Protein AF-A0A822BDI1-F1 (afdb_monomer_lite)

Structure (mmCIF, N/CA/C/O backbone):
data_AF-A0A822BDI1-F1
#
_entry.id   AF-A0A822BDI1-F1
#
loop_
_atom_site.group_PDB
_atom_site.id
_atom_site.type_symbol
_atom_site.label_atom_id
_atom_site.label_alt_id
_atom_site.label_comp_id
_atom_site.label_asym_id
_atom_site.label_entity_id
_atom_site.label_seq_id
_atom_site.pdbx_PDB_ins_code
_atom_site.Cartn_x
_atom_site.Cartn_y
_atom_site.Cartn_z
_atom_site.occupancy
_atom_site.B_iso_or_equiv
_atom_site.auth_seq_id
_atom_site.auth_comp_id
_atom_site.auth_asym_id
_atom_site.auth_atom_id
_atom_site.pdbx_PDB_model_num
ATOM 1 N N . ILE A 1 1 ? -4.119 5.493 2.109 1.00 90.00 1 ILE A N 1
ATOM 2 C CA . ILE A 1 1 ? -3.726 6.704 1.352 1.00 90.00 1 ILE A CA 1
ATOM 3 C C . ILE A 1 1 ? -2.270 6.554 0.949 1.00 90.00 1 ILE A C 1
ATOM 5 O O . ILE A 1 1 ? -1.454 6.239 1.809 1.00 90.00 1 ILE A O 1
ATOM 9 N N . MET A 1 2 ? -1.963 6.740 -0.333 1.00 90.81 2 MET A N 1
ATOM 10 C CA . MET A 1 2 ? -0.592 6.746 -0.840 1.00 90.81 2 MET A CA 1
ATOM 11 C C . MET A 1 2 ? -0.064 8.177 -0.809 1.00 90.81 2 MET A C 1
ATOM 13 O O . MET A 1 2 ? -0.542 9.038 -1.539 1.00 90.81 2 MET A O 1
ATOM 17 N N . ASP A 1 3 ? 0.875 8.431 0.092 1.00 91.88 3 ASP A N 1
ATOM 18 C CA . ASP A 1 3 ? 1.494 9.733 0.315 1.00 91.88 3 ASP A CA 1
ATOM 19 C C . ASP A 1 3 ? 2.868 9.734 -0.370 1.00 91.88 3 ASP A C 1
ATOM 21 O O . ASP A 1 3 ? 3.921 9.682 0.271 1.00 91.88 3 ASP A O 1
ATOM 25 N N . SER A 1 4 ? 2.840 9.680 -1.708 1.00 88.56 4 SER A N 1
ATOM 26 C CA . SER A 1 4 ? 4.030 9.470 -2.544 1.00 88.56 4 SER A CA 1
ATOM 27 C C . SER A 1 4 ? 5.065 10.578 -2.398 1.00 88.56 4 SER A C 1
ATOM 29 O O . SER A 1 4 ? 6.255 10.290 -2.438 1.00 88.56 4 SER A O 1
ATOM 31 N N . GLY A 1 5 ? 4.633 11.824 -2.166 1.00 90.62 5 GLY A N 1
ATOM 32 C CA . GLY A 1 5 ? 5.544 12.947 -1.914 1.00 90.62 5 GLY A CA 1
ATOM 33 C C . GLY A 1 5 ? 6.394 12.763 -0.653 1.00 90.62 5 GLY A C 1
ATOM 34 O O . GLY A 1 5 ? 7.495 13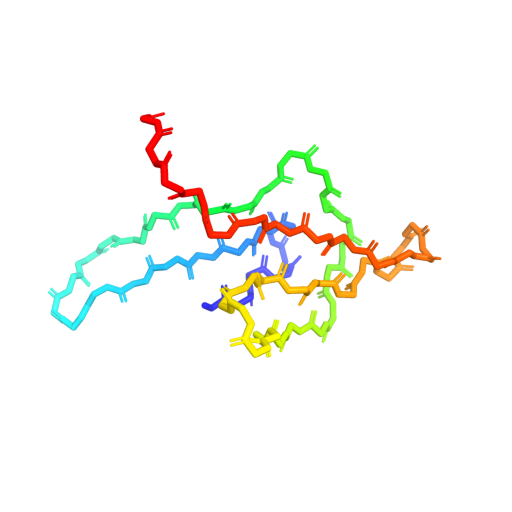.294 -0.575 1.00 90.62 5 GLY A O 1
ATOM 35 N N . ASN A 1 6 ? 5.913 11.954 0.295 1.00 92.94 6 ASN A N 1
ATOM 36 C CA . ASN A 1 6 ? 6.619 11.592 1.521 1.00 92.94 6 ASN A CA 1
ATOM 37 C C . ASN A 1 6 ? 7.088 10.125 1.529 1.00 92.94 6 ASN A C 1
ATOM 39 O O . ASN A 1 6 ? 7.408 9.600 2.596 1.00 92.94 6 ASN A O 1
ATOM 43 N N . ASN A 1 7 ? 7.096 9.444 0.375 1.00 93.38 7 ASN A N 1
ATOM 44 C CA . ASN A 1 7 ? 7.522 8.046 0.226 1.00 93.38 7 ASN A CA 1
ATOM 45 C C . ASN A 1 7 ? 6.862 7.074 1.227 1.00 93.38 7 ASN A C 1
ATOM 47 O O . ASN A 1 7 ? 7.508 6.163 1.745 1.00 93.38 7 ASN A O 1
ATOM 51 N N . ARG A 1 8 ? 5.571 7.257 1.539 1.00 93.19 8 ARG A N 1
ATOM 52 C CA . ARG A 1 8 ? 4.892 6.440 2.560 1.00 93.19 8 ARG A CA 1
ATOM 53 C C . ARG A 1 8 ? 3.445 6.105 2.223 1.00 93.19 8 ARG A C 1
ATOM 55 O O . ARG A 1 8 ? 2.774 6.811 1.476 1.00 93.19 8 ARG A O 1
ATOM 62 N N . ILE A 1 9 ? 2.933 5.052 2.852 1.00 93.00 9 ILE A N 1
ATOM 63 C CA . ILE A 1 9 ? 1.511 4.703 2.869 1.00 93.00 9 ILE A CA 1
ATOM 64 C C . ILE A 1 9 ? 0.940 5.000 4.257 1.00 93.00 9 ILE A C 1
ATOM 66 O O . ILE A 1 9 ? 1.499 4.593 5.278 1.00 93.00 9 ILE A O 1
ATOM 70 N N . GLN A 1 10 ? -0.190 5.705 4.292 1.00 94.06 10 GLN A N 1
ATOM 71 C CA . GLN A 1 10 ? -0.911 6.079 5.507 1.00 94.06 10 GLN A CA 1
ATOM 72 C C . GLN A 1 10 ? -2.263 5.370 5.602 1.00 94.06 10 GLN A C 1
ATOM 74 O O . GLN A 1 10 ? -3.043 5.357 4.640 1.00 94.06 10 GLN A O 1
ATOM 79 N N . ARG A 1 11 ? -2.590 4.873 6.792 1.00 91.25 11 ARG A N 1
ATOM 80 C CA . ARG A 1 11 ? -3.940 4.457 7.180 1.00 91.25 11 ARG A CA 1
ATOM 81 C C . ARG A 1 11 ? -4.613 5.579 7.962 1.00 91.25 11 ARG A C 1
ATOM 83 O O . ARG A 1 11 ? -4.011 6.139 8.871 1.00 91.25 11 ARG A O 1
ATOM 90 N N . TRP A 1 12 ? -5.864 5.867 7.623 1.00 93.81 12 TRP A N 1
ATOM 91 C CA . TRP A 1 12 ? -6.682 6.875 8.293 1.00 93.81 12 TRP A CA 1
ATOM 92 C C . TRP A 1 12 ? -8.003 6.260 8.727 1.00 93.81 12 TRP A C 1
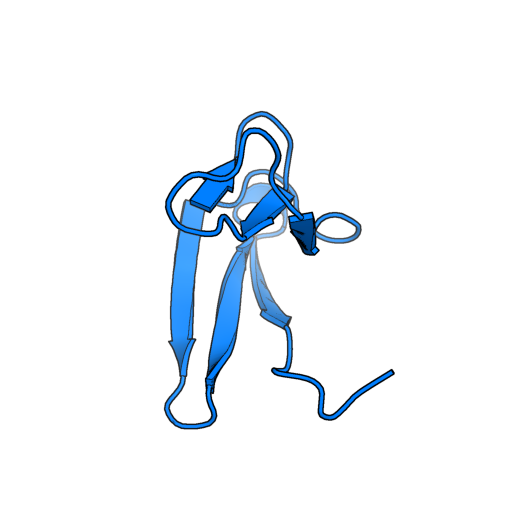ATOM 94 O O . TRP A 1 12 ? -8.593 5.470 7.988 1.00 93.81 12 TRP A O 1
ATOM 104 N N . TRP A 1 13 ? -8.455 6.637 9.917 1.00 94.19 13 TRP A N 1
ATOM 105 C CA . TRP A 1 13 ? -9.774 6.280 10.422 1.00 94.19 13 TRP A CA 1
ATOM 106 C C . TRP A 1 13 ? -10.763 7.420 10.179 1.00 94.19 13 TRP A C 1
ATOM 108 O O . TRP A 1 13 ? -10.354 8.585 10.240 1.00 94.19 13 TRP A O 1
ATOM 118 N N . PRO A 1 14 ? -12.052 7.123 9.927 1.00 95.00 14 PRO A N 1
ATOM 119 C CA . PRO A 1 14 ? -13.078 8.155 9.838 1.00 95.00 14 PRO A CA 1
ATOM 120 C C . PRO A 1 14 ? -13.070 9.046 11.087 1.00 95.00 14 PRO A C 1
ATOM 122 O O . PRO A 1 14 ? -13.088 8.544 12.208 1.00 95.00 14 PRO A O 1
ATOM 125 N N . GLY A 1 15 ? -13.004 10.363 10.889 1.00 95.06 15 GLY A N 1
ATOM 126 C CA . GLY A 1 15 ? -12.959 11.344 11.979 1.00 95.06 15 GLY A CA 1
ATOM 127 C C . GLY A 1 15 ? -11.599 11.516 12.672 1.00 95.06 15 GLY A C 1
ATOM 128 O O . GLY A 1 15 ? -11.501 12.336 13.581 1.00 95.06 15 GLY A O 1
ATOM 129 N N . SER A 1 16 ? -10.546 10.796 12.265 1.00 94.88 16 SER A N 1
ATOM 130 C CA . SER A 1 16 ? -9.201 10.993 12.824 1.00 94.88 16 SER A CA 1
ATOM 131 C C . SER A 1 16 ? -8.563 12.295 12.340 1.00 94.88 16 SER A C 1
ATOM 133 O O . SER A 1 16 ? -8.689 12.662 11.172 1.00 94.88 16 SER A O 1
ATOM 135 N N . THR A 1 17 ? -7.803 12.951 13.218 1.00 95.81 17 THR A N 1
ATOM 136 C CA . THR A 1 17 ? -6.966 14.115 12.880 1.00 95.81 17 THR A CA 1
ATOM 137 C C . THR A 1 17 ? -5.542 13.733 12.476 1.00 95.81 17 THR A C 1
ATOM 139 O O . THR A 1 17 ? -4.804 14.578 11.974 1.00 95.81 17 THR A O 1
ATOM 142 N N . TYR A 1 18 ? -5.149 12.468 12.657 1.00 92.88 18 TYR A N 1
ATOM 143 C CA . TYR A 1 18 ? -3.836 11.957 12.267 1.00 92.88 18 TYR A CA 1
ATOM 144 C C . TYR A 1 18 ? -3.916 10.573 11.606 1.00 92.88 18 TYR A C 1
ATOM 146 O O . TYR A 1 18 ? -4.827 9.778 11.862 1.00 92.88 18 TYR A O 1
ATOM 154 N N . GLY A 1 19 ? -2.942 10.296 10.738 1.00 91.69 19 GLY A N 1
ATOM 155 C CA . GLY A 1 19 ? -2.759 9.009 10.072 1.00 91.69 19 GLY A CA 1
ATOM 156 C C . GLY A 1 19 ? -1.695 8.150 10.751 1.00 91.69 19 GLY A C 1
ATOM 157 O O . GLY A 1 19 ? -0.837 8.650 11.478 1.00 91.69 19 GLY A O 1
ATOM 158 N N . VAL A 1 20 ? -1.747 6.845 10.492 1.00 91.69 20 VAL A N 1
ATOM 159 C CA . VAL A 1 20 ? -0.714 5.887 10.897 1.00 91.69 20 VAL A CA 1
ATOM 160 C C . VAL A 1 20 ? 0.083 5.476 9.666 1.00 91.69 20 VAL A C 1
ATOM 162 O O . VAL A 1 20 ? -0.490 5.004 8.680 1.00 91.69 20 VAL A O 1
ATOM 165 N N . THR A 1 21 ? 1.407 5.615 9.727 1.00 91.38 21 THR A N 1
ATOM 166 C CA . THR A 1 21 ? 2.303 5.058 8.708 1.00 91.38 21 THR A CA 1
ATOM 167 C C . THR A 1 21 ? 2.277 3.542 8.786 1.00 91.38 21 THR A C 1
ATOM 169 O O . THR A 1 21 ? 2.683 2.974 9.793 1.00 91.38 21 THR A O 1
ATOM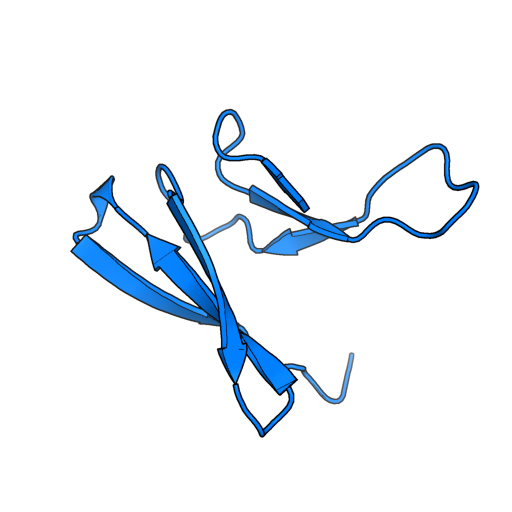 172 N N . VAL A 1 22 ? 1.818 2.894 7.718 1.00 89.31 22 VAL A N 1
ATOM 173 C CA . VAL A 1 22 ? 1.786 1.424 7.616 1.00 89.31 22 VAL A CA 1
ATOM 174 C C . VAL A 1 22 ? 2.887 0.878 6.708 1.00 89.31 22 VAL A C 1
ATOM 176 O O . VAL A 1 22 ? 3.198 -0.304 6.763 1.00 89.31 22 VAL A O 1
ATOM 179 N N . ALA A 1 23 ? 3.498 1.742 5.894 1.00 87.81 23 ALA A N 1
ATOM 180 C CA . ALA A 1 23 ? 4.669 1.428 5.085 1.00 87.81 23 ALA A CA 1
ATOM 181 C C . ALA A 1 23 ? 5.459 2.712 4.789 1.00 87.81 23 ALA A C 1
ATOM 183 O O . ALA A 1 23 ? 4.859 3.719 4.412 1.00 87.81 23 ALA A O 1
ATOM 184 N N . SER A 1 24 ? 6.785 2.693 4.945 1.00 85.62 24 SER A N 1
ATOM 185 C CA . SER A 1 24 ? 7.652 3.841 4.607 1.00 85.62 24 SER A CA 1
ATOM 186 C C . SER A 1 24 ? 9.116 3.470 4.370 1.00 85.62 24 SER A C 1
ATOM 188 O O . SER A 1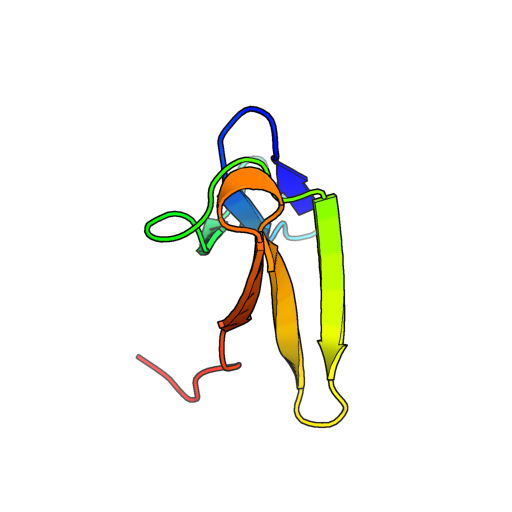 24 ? 9.710 3.936 3.408 1.00 85.62 24 SER A O 1
ATOM 190 N N . ALA A 1 25 ? 9.704 2.608 5.205 1.00 75.88 25 ALA A N 1
ATOM 191 C CA . ALA A 1 25 ? 11.155 2.378 5.249 1.00 75.88 25 ALA A CA 1
ATOM 192 C C . ALA A 1 25 ? 11.776 1.769 3.975 1.00 75.88 25 ALA A C 1
ATOM 194 O O . ALA A 1 25 ? 12.993 1.637 3.879 1.00 75.88 25 ALA A O 1
ATOM 195 N N . SER A 1 26 ? 10.964 1.351 3.006 1.00 82.12 26 SER A N 1
ATOM 196 C CA . SER A 1 26 ? 11.427 0.641 1.811 1.00 82.12 26 SER A CA 1
ATOM 197 C C . SER A 1 26 ? 10.738 1.112 0.535 1.00 82.12 26 SER A C 1
ATOM 199 O O . SER A 1 26 ? 10.726 0.370 -0.438 1.00 82.12 26 SER A O 1
ATOM 201 N N . LEU A 1 27 ? 10.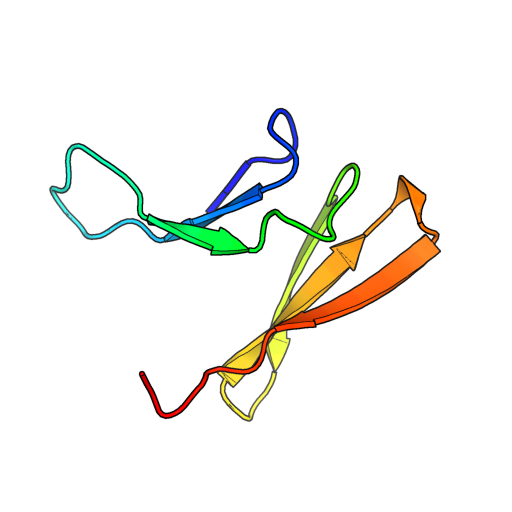141 2.304 0.531 1.00 89.69 27 LEU A N 1
ATOM 202 C CA . LEU A 1 27 ? 9.472 2.848 -0.649 1.00 89.69 27 LEU A CA 1
ATOM 203 C C . LEU A 1 27 ? 10.230 4.057 -1.185 1.00 89.69 27 LEU A C 1
ATOM 205 O O . LEU A 1 27 ? 10.734 4.877 -0.420 1.00 89.69 27 LEU A O 1
ATOM 209 N N . ASN A 1 28 ? 10.262 4.186 -2.505 1.00 93.19 28 ASN A N 1
ATOM 210 C CA . ASN A 1 28 ? 10.769 5.349 -3.205 1.00 93.19 28 ASN A CA 1
ATOM 211 C C . ASN A 1 28 ? 9.853 5.663 -4.387 1.00 93.19 28 ASN A C 1
ATOM 213 O O . ASN A 1 28 ? 9.811 4.940 -5.383 1.00 93.19 28 ASN A O 1
ATOM 217 N N . ASN A 1 29 ? 9.124 6.773 -4.261 1.00 92.25 29 ASN A N 1
ATOM 218 C CA . ASN A 1 29 ? 8.157 7.238 -5.244 1.00 92.25 29 ASN A CA 1
ATOM 219 C C . ASN A 1 29 ? 7.089 6.169 -5.584 1.00 92.25 29 ASN A C 1
ATOM 221 O O . ASN A 1 29 ? 6.993 5.710 -6.725 1.00 92.25 29 ASN A O 1
ATOM 225 N N . PRO A 1 30 ? 6.274 5.729 -4.602 1.00 93.50 30 PRO A N 1
ATOM 226 C CA . PRO A 1 30 ? 5.218 4.762 -4.870 1.00 93.50 30 PRO A CA 1
ATOM 227 C C . PRO A 1 30 ? 4.154 5.365 -5.800 1.00 93.50 30 PRO A C 1
ATOM 229 O O . PRO A 1 30 ? 3.750 6.518 -5.623 1.00 93.50 30 PRO A O 1
ATOM 232 N N . ARG A 1 31 ? 3.682 4.588 -6.783 1.00 93.94 31 ARG A N 1
ATOM 233 C CA . ARG A 1 31 ? 2.700 5.046 -7.796 1.00 93.94 31 ARG A CA 1
ATOM 234 C C . ARG A 1 31 ? 1.403 4.246 -7.839 1.00 93.94 31 ARG A C 1
ATOM 236 O O . ARG A 1 31 ? 0.407 4.729 -8.367 1.00 93.94 31 ARG A O 1
ATOM 243 N N . GLY A 1 32 ? 1.404 3.035 -7.290 1.00 92.88 32 GLY A N 1
ATOM 244 C CA . GLY A 1 32 ? 0.259 2.124 -7.300 1.00 92.88 32 GLY A CA 1
ATOM 245 C C . GLY A 1 32 ? 0.160 1.353 -5.988 1.00 92.88 32 GLY A C 1
ATOM 246 O O . GLY A 1 32 ? 1.183 1.020 -5.395 1.00 92.88 32 GLY A O 1
ATOM 247 N N . MET A 1 33 ? -1.062 1.088 -5.520 1.00 93.12 33 MET A N 1
ATOM 248 C CA . MET A 1 33 ? -1.308 0.170 -4.407 1.00 93.12 33 MET A CA 1
ATOM 249 C C . MET A 1 33 ? -2.603 -0.609 -4.615 1.00 93.12 33 MET A C 1
ATOM 251 O O . MET A 1 33 ? -3.591 -0.048 -5.086 1.00 93.12 33 MET A O 1
ATOM 255 N N . ALA A 1 34 ? -2.599 -1.881 -4.232 1.00 94.81 34 ALA A N 1
ATOM 256 C CA . ALA A 1 34 ? -3.768 -2.750 -4.241 1.00 94.81 34 ALA A CA 1
ATOM 257 C C . ALA A 1 34 ? -3.685 -3.749 -3.085 1.00 94.81 34 ALA A C 1
ATOM 259 O O . ALA A 1 34 ? -2.601 -4.021 -2.572 1.00 94.81 34 ALA A O 1
ATOM 260 N N . PHE A 1 35 ? -4.827 -4.294 -2.684 1.00 92.50 35 PHE A N 1
ATOM 261 C CA . PHE A 1 35 ? -4.867 -5.424 -1.764 1.00 92.50 35 PHE A CA 1
ATOM 262 C C . PHE A 1 35 ? -4.999 -6.723 -2.559 1.00 92.50 35 PHE A C 1
ATOM 264 O O . PHE A 1 35 ? -5.774 -6.772 -3.516 1.00 92.50 35 PHE A O 1
ATOM 271 N N . ASP A 1 36 ? -4.249 -7.756 -2.179 1.00 92.62 36 ASP A N 1
ATOM 272 C CA . ASP A 1 36 ? -4.476 -9.109 -2.690 1.00 92.62 36 ASP A CA 1
ATOM 273 C C . ASP A 1 36 ? -5.661 -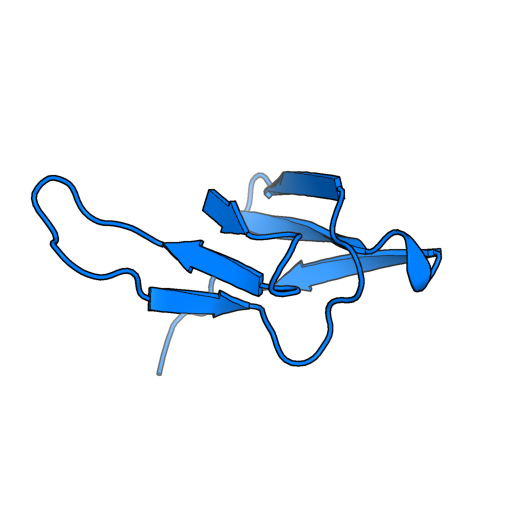9.788 -1.972 1.00 92.62 36 ASP A C 1
ATOM 275 O O . ASP A 1 36 ? -6.246 -9.246 -1.031 1.00 92.62 36 ASP A O 1
ATOM 279 N N . THR A 1 37 ? -6.036 -10.990 -2.413 1.00 93.44 37 THR A N 1
ATOM 280 C CA . THR A 1 37 ? -7.155 -11.752 -1.826 1.00 93.44 37 THR A CA 1
ATOM 281 C C . THR A 1 37 ? -6.900 -12.221 -0.395 1.00 93.44 37 THR A C 1
ATOM 283 O O . THR A 1 37 ? -7.848 -12.539 0.318 1.00 93.44 37 THR A O 1
ATOM 286 N N . SER A 1 38 ? -5.637 -12.267 0.027 1.00 91.38 38 SER A N 1
ATOM 287 C CA . SER A 1 38 ? -5.224 -12.583 1.397 1.00 91.38 38 SER A CA 1
ATOM 288 C C . SER A 1 38 ? -5.190 -11.333 2.285 1.00 91.38 38 SER A C 1
ATOM 290 O O . SER A 1 38 ? -4.910 -11.432 3.476 1.00 91.38 38 SER A O 1
ATOM 292 N N . GLY A 1 39 ? -5.490 -10.160 1.716 1.00 90.00 39 GLY A N 1
ATOM 293 C CA . GLY A 1 39 ? -5.496 -8.869 2.387 1.00 90.00 39 GLY A CA 1
ATOM 294 C C . GLY A 1 39 ? -4.138 -8.173 2.420 1.00 90.00 39 GLY A C 1
ATOM 295 O O . GLY A 1 39 ? -4.053 -7.092 2.993 1.00 90.00 39 GLY A O 1
ATOM 296 N N . ASN A 1 40 ? -3.080 -8.729 1.823 1.00 90.94 40 ASN A N 1
ATOM 297 C CA . ASN A 1 40 ? -1.767 -8.084 1.828 1.00 90.94 40 ASN A CA 1
ATOM 298 C C . ASN A 1 40 ? -1.795 -6.830 0.960 1.00 90.94 40 ASN A C 1
ATOM 300 O O . ASN A 1 40 ? -2.419 -6.801 -0.100 1.00 90.94 40 ASN A O 1
ATOM 304 N N . LEU A 1 41 ? -1.080 -5.798 1.393 1.00 91.50 41 LEU A N 1
ATOM 305 C CA . LEU A 1 41 ? -0.926 -4.569 0.633 1.00 91.50 41 LEU A CA 1
ATOM 306 C C . LEU A 1 41 ? 0.244 -4.720 -0.343 1.00 91.50 41 LEU A C 1
ATOM 308 O O . LEU A 1 41 ? 1.400 -4.795 0.063 1.00 91.50 41 LEU A O 1
ATOM 312 N N . VAL A 1 42 ? -0.052 -4.701 -1.635 1.00 93.44 42 VAL A N 1
ATOM 313 C CA . VAL A 1 42 ? 0.943 -4.678 -2.707 1.00 93.44 42 VAL A CA 1
ATOM 314 C C . VAL A 1 42 ? 1.142 -3.238 -3.169 1.00 93.44 42 VAL A C 1
ATOM 316 O O . VAL A 1 42 ? 0.170 -2.539 -3.457 1.00 93.44 42 VAL A O 1
ATOM 319 N N . VAL A 1 43 ? 2.394 -2.789 -3.253 1.00 94.00 43 VAL A N 1
ATOM 320 C CA . VAL A 1 43 ? 2.772 -1.422 -3.642 1.00 94.00 43 VAL A CA 1
ATOM 321 C C . VAL A 1 43 ? 3.737 -1.459 -4.824 1.00 94.00 43 VAL A C 1
ATOM 323 O O . VAL A 1 43 ? 4.731 -2.181 -4.793 1.00 94.00 43 VAL A O 1
ATOM 326 N N . ALA A 1 44 ? 3.456 -0.655 -5.850 1.00 94.88 44 ALA A N 1
ATOM 327 C CA . ALA A 1 44 ? 4.367 -0.409 -6.963 1.00 94.88 44 ALA A CA 1
ATOM 328 C C . ALA A 1 44 ? 5.367 0.687 -6.577 1.00 94.88 44 ALA A C 1
ATOM 330 O O . ALA A 1 44 ? 4.996 1.855 -6.425 1.00 94.88 44 ALA A O 1
ATOM 331 N N . ASP A 1 45 ? 6.619 0.279 -6.405 1.00 94.06 45 ASP A N 1
ATOM 332 C CA . ASP A 1 45 ? 7.751 1.083 -5.956 1.00 94.06 45 ASP A CA 1
ATOM 333 C C . ASP A 1 45 ? 8.568 1.508 -7.186 1.00 94.06 45 ASP A C 1
ATOM 335 O O . ASP A 1 45 ? 9.455 0.787 -7.653 1.00 94.06 45 ASP A O 1
ATOM 339 N N . GLU A 1 46 ? 8.166 2.635 -7.785 1.00 93.06 46 GLU A N 1
ATOM 340 C CA . GLU A 1 46 ? 8.521 3.010 -9.160 1.00 93.06 46 GLU A CA 1
ATOM 341 C C . GLU A 1 46 ? 10.025 3.220 -9.335 1.00 93.06 46 GLU A C 1
ATOM 343 O O . GLU A 1 46 ? 10.626 2.621 -10.225 1.00 93.06 46 GLU A O 1
ATOM 348 N N . SER A 1 47 ? 10.640 4.027 -8.466 1.00 93.88 47 SER A N 1
ATOM 349 C CA . SER A 1 47 ? 12.063 4.372 -8.577 1.00 93.88 47 SER A CA 1
ATOM 350 C C . SER A 1 47 ? 12.979 3.173 -8.334 1.00 93.88 47 SER A C 1
ATOM 352 O O . SER A 1 47 ? 14.130 3.178 -8.762 1.00 93.88 47 SER A O 1
ATOM 354 N N . TYR A 1 48 ? 12.486 2.151 -7.632 1.00 94.31 48 TYR A N 1
ATOM 355 C CA . TYR A 1 48 ? 13.205 0.897 -7.422 1.00 94.31 48 TYR A CA 1
ATOM 356 C C . TYR A 1 48 ? 12.785 -0.211 -8.394 1.00 94.31 48 TYR A C 1
ATOM 358 O O . TYR A 1 48 ? 13.281 -1.330 -8.272 1.00 94.31 48 TYR A O 1
ATOM 366 N N . HIS A 1 49 ? 11.908 0.084 -9.360 1.00 93.69 49 HIS A N 1
ATOM 367 C CA . HIS A 1 49 ? 11.441 -0.848 -10.391 1.00 93.69 49 HIS A CA 1
ATOM 368 C C . HIS A 1 49 ? 10.970 -2.196 -9.829 1.00 93.69 49 HIS A C 1
ATOM 370 O O . HIS A 1 49 ? 11.263 -3.258 -10.383 1.00 93.69 49 HIS A O 1
ATOM 376 N N . ARG A 1 50 ? 10.253 -2.166 -8.702 1.00 94.56 50 ARG A N 1
ATOM 377 C CA . ARG A 1 50 ? 9.833 -3.380 -7.997 1.00 94.56 50 ARG A CA 1
ATOM 378 C C . ARG A 1 50 ? 8.417 -3.285 -7.454 1.00 94.56 50 ARG A C 1
ATOM 380 O O . ARG A 1 50 ? 7.836 -2.210 -7.327 1.00 94.56 50 ARG A O 1
ATOM 387 N N . MET A 1 51 ? 7.896 -4.444 -7.076 1.00 93.00 51 MET A N 1
ATOM 388 C CA . MET A 1 51 ? 6.674 -4.568 -6.291 1.00 93.00 51 MET A CA 1
ATOM 389 C C . MET A 1 51 ? 7.060 -4.941 -4.863 1.00 93.00 51 MET A C 1
ATOM 391 O O . MET A 1 51 ? 7.836 -5.874 -4.655 1.00 93.00 51 MET A O 1
ATOM 395 N N . VAL A 1 52 ? 6.528 -4.217 -3.884 1.00 92.56 52 VAL A N 1
ATOM 396 C CA . VAL A 1 52 ? 6.734 -4.496 -2.460 1.00 92.56 52 VAL A CA 1
ATOM 397 C C . VAL A 1 52 ? 5.431 -5.026 -1.881 1.00 92.56 52 VAL A C 1
ATOM 399 O O . VAL A 1 52 ? 4.384 -4.397 -2.025 1.00 92.56 52 VAL A O 1
ATOM 402 N N . LEU A 1 53 ? 5.494 -6.187 -1.234 1.00 90.88 53 LEU A N 1
ATOM 403 C CA . LEU A 1 53 ? 4.365 -6.782 -0.530 1.00 90.88 53 LEU A CA 1
ATOM 404 C C . LEU A 1 53 ? 4.513 -6.504 0.965 1.00 90.88 53 LEU A C 1
ATOM 406 O O . LEU A 1 53 ? 5.486 -6.920 1.590 1.00 90.88 53 LEU A O 1
ATOM 410 N N . PHE A 1 54 ? 3.536 -5.803 1.526 1.00 88.50 54 PHE A N 1
ATOM 411 C CA . PHE A 1 54 ? 3.374 -5.604 2.958 1.00 88.50 54 PHE A CA 1
ATOM 412 C C . PHE A 1 54 ? 2.302 -6.575 3.442 1.00 88.50 54 PHE A C 1
ATOM 414 O O . PHE A 1 54 ? 1.125 -6.400 3.101 1.00 88.50 54 PHE A O 1
ATOM 421 N N . PRO A 1 55 ? 2.679 -7.611 4.204 1.00 86.94 55 PRO A N 1
ATOM 422 C CA . PRO A 1 55 ? 1.699 -8.541 4.711 1.00 86.94 55 PRO A CA 1
ATOM 423 C C . PRO A 1 55 ? 0.727 -7.818 5.639 1.00 86.94 55 PRO A C 1
ATOM 425 O O . PRO A 1 55 ? 1.127 -6.952 6.422 1.00 86.94 55 PRO A O 1
ATOM 428 N N . VAL A 1 56 ? -0.547 -8.205 5.587 1.00 76.12 56 VAL A N 1
ATOM 429 C CA . VAL A 1 56 ? -1.447 -7.959 6.717 1.00 76.12 56 VAL A CA 1
ATOM 430 C C . VAL A 1 56 ? -0.936 -8.815 7.858 1.00 76.12 56 VAL A C 1
ATOM 432 O O . VAL A 1 56 ? -1.247 -9.996 7.956 1.00 76.12 56 VAL A O 1
ATOM 435 N N . SER A 1 57 ? -0.050 -8.269 8.684 1.00 70.62 57 SER A N 1
ATOM 436 C CA . SER A 1 57 ? 0.462 -9.037 9.806 1.00 70.62 57 SER A CA 1
ATOM 437 C C . SER A 1 57 ? -0.697 -9.392 10.742 1.00 70.62 57 SER A C 1
ATOM 439 O O . SER A 1 57 ? -1.441 -8.528 11.213 1.00 70.62 57 SER A O 1
ATOM 441 N N . CYS A 1 58 ? -0.825 -10.672 11.087 1.00 53.31 58 CYS A N 1
ATOM 442 C CA . CYS A 1 58 ? -1.269 -11.002 12.433 1.00 53.31 58 CYS A CA 1
ATOM 443 C C . CYS A 1 58 ? -0.131 -10.615 13.386 1.00 53.31 58 CYS A C 1
ATOM 445 O O . CYS A 1 58 ? 0.728 -11.453 13.608 1.00 53.31 58 CYS A O 1
ATOM 447 N N . ARG A 1 59 ? -0.183 -9.365 13.892 1.00 56.38 59 ARG A N 1
ATOM 448 C CA . ARG A 1 59 ? 0.442 -8.785 15.114 1.00 56.38 59 ARG A CA 1
ATOM 449 C C . ARG A 1 59 ? 1.969 -9.006 15.304 1.00 56.38 59 ARG A C 1
ATOM 451 O O . ARG A 1 59 ? 2.561 -9.901 14.733 1.00 56.38 59 ARG A O 1
ATOM 458 N N . GLU A 1 60 ? 2.719 -8.178 16.022 1.00 43.50 60 GLU A N 1
ATOM 459 C CA . GLU A 1 60 ? 2.422 -7.219 17.096 1.00 43.50 60 GLU A CA 1
ATOM 460 C C . GLU A 1 60 ? 3.110 -5.868 16.853 1.00 43.50 60 GLU A C 1
ATOM 462 O O . GLU A 1 60 ? 4.159 -5.849 16.168 1.00 43.50 60 GLU A O 1
#

Radius of gyration: 11.68 Å; chains: 1; bounding box: 26×27×28 Å

Foldseek 3Di:
DDPQVQQFDWDDDVPDPDTDTQDHPPAHRWDDWDADPQRWIWICRPVVRDIDTHGPDPDD

Secondary structure (DSSP, 8-state):
-EEGGGTEEEE--TT-SS-EEEE-TT-SSEEEEEE-TT--EEEEETTTTEEEEE------

Sequence (60 aa):
IMDSGNNRIQRWWPGSTYGVTVASASLNNPRGMAFDTSGNLVVADESYHRMVLFPVSCRE

pLDDT: mean 89.17, std 9.97, range [43.5, 95.81]